Protein AF-A0A2X1PJH0-F1 (afdb_monomer_lite)

Radius of gyration: 13.28 Å; chains: 1; bounding box: 30×32×33 Å

InterPro domains:
  IPR005346 RnfH protein [PF03658] (4-61)
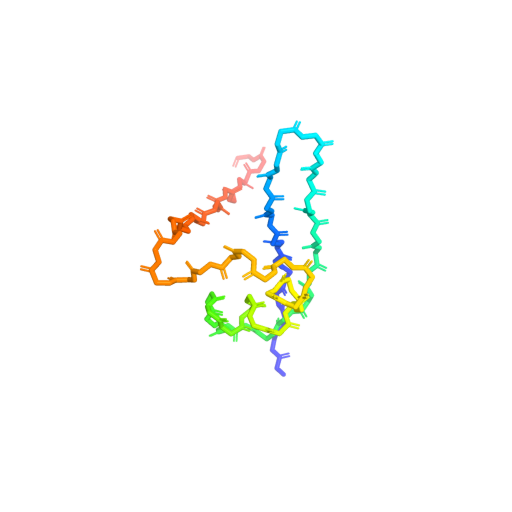  IPR005346 RnfH protein [PTHR37483] (1-61)
  IPR016155 Molybdopterin synthase/thiamin biosynthesis sulphur carrier, beta-grasp [SSF54285] (3-62)
  IPR037021 RnfH superfamily [G3DSA:3.10.20.280] (1-62)

Secondary structure (DSSP, 8-state):
--EEEEEEEEE-SS-EEEEEEEEETT--HHHHHHHTTHHHH-TT--TTTS------------

Organism: Haemophilus influenzae (NCBI:txid727)

pLDDT: mean 91.31, std 6.82, range [63.75, 97.12]

Structure (mmCIF, N/CA/C/O backbone):
data_AF-A0A2X1PJH0-F1
#
_entry.id   AF-A0A2X1PJH0-F1
#
loop_
_atom_site.group_PDB
_atom_site.id
_atom_site.type_symbol
_atom_site.label_atom_id
_atom_site.label_alt_id
_atom_site.label_comp_id
_atom_site.label_asym_id
_atom_site.label_entity_id
_atom_site.label_seq_id
_atom_site.pdbx_PDB_ins_code
_atom_site.Cartn_x
_atom_site.Cartn_y
_atom_site.Cartn_z
_atom_site.occupancy
_atom_site.B_iso_or_equiv
_atom_site.auth_seq_id
_atom_site.auth_comp_id
_atom_site.auth_asym_id
_atom_site.auth_atom_id
_atom_site.pdbx_PDB_model_num
ATOM 1 N N . MET A 1 1 ? -20.163 -5.991 9.695 1.00 70.88 1 MET A N 1
ATOM 2 C CA . MET A 1 1 ? -18.696 -5.887 9.555 1.00 70.88 1 MET A CA 1
ATOM 3 C C . MET A 1 1 ? -18.373 -4.425 9.350 1.00 70.88 1 MET A C 1
ATOM 5 O O . MET A 1 1 ? -19.093 -3.776 8.600 1.00 70.88 1 MET A O 1
ATOM 9 N N . ASN A 1 2 ? -17.400 -3.889 10.082 1.00 93.25 2 ASN A N 1
ATOM 10 C CA . ASN A 1 2 ? -17.024 -2.486 9.949 1.00 93.25 2 ASN A CA 1
ATOM 11 C C . ASN A 1 2 ? -16.114 -2.327 8.722 1.00 93.25 2 ASN A C 1
ATOM 13 O O . ASN A 1 2 ? -15.330 -3.230 8.433 1.00 93.25 2 ASN A O 1
ATOM 17 N N . GLN A 1 3 ? -16.256 -1.229 7.983 1.00 96.50 3 GLN A N 1
ATOM 18 C CA . GLN A 1 3 ? -15.454 -0.956 6.789 1.00 96.50 3 GLN A CA 1
ATOM 19 C C . GLN A 1 3 ? -14.499 0.203 7.055 1.00 96.50 3 GLN A C 1
ATOM 21 O O . GLN A 1 3 ? -14.874 1.181 7.703 1.00 96.50 3 GLN A O 1
ATOM 26 N N . ILE A 1 4 ? -13.304 0.129 6.484 1.00 94.94 4 ILE A N 1
ATOM 27 C CA . ILE A 1 4 ? -12.340 1.227 6.451 1.00 94.94 4 ILE A CA 1
ATOM 28 C C . ILE A 1 4 ? -11.993 1.570 5.004 1.00 94.94 4 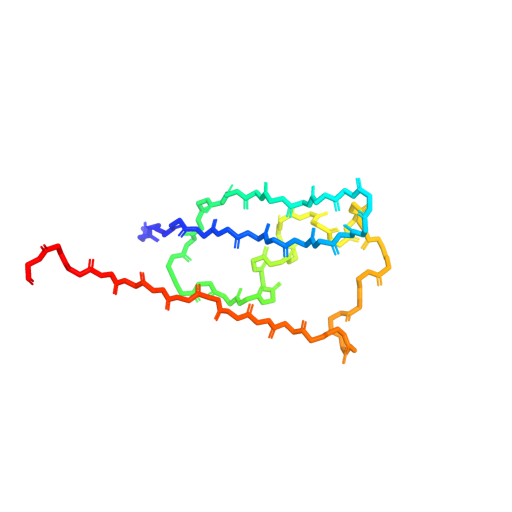ILE A C 1
ATOM 30 O O . ILE A 1 4 ? -12.053 0.721 4.115 1.00 94.94 4 ILE A O 1
ATOM 34 N N . ASN A 1 5 ? -11.626 2.828 4.775 1.00 95.25 5 ASN A N 1
ATOM 35 C CA . ASN A 1 5 ? -11.122 3.275 3.484 1.00 95.25 5 ASN A CA 1
ATOM 36 C C . ASN A 1 5 ? -9.598 3.247 3.512 1.00 95.25 5 ASN A C 1
ATOM 38 O O . ASN A 1 5 ? -8.983 3.805 4.422 1.00 95.25 5 ASN A O 1
ATOM 42 N N . ILE A 1 6 ? -9.004 2.613 2.510 1.00 95.88 6 ILE A N 1
ATOM 43 C CA . ILE A 1 6 ? -7.556 2.568 2.312 1.00 95.88 6 ILE A CA 1
ATOM 44 C C . ILE A 1 6 ? -7.217 2.986 0.887 1.00 95.88 6 ILE A C 1
ATOM 46 O O . ILE A 1 6 ? -8.060 2.925 -0.005 1.00 95.88 6 ILE A O 1
ATOM 50 N N . GLU A 1 7 ? -5.963 3.355 0.659 1.00 96.69 7 GLU A N 1
ATOM 51 C CA . GLU A 1 7 ? -5.446 3.630 -0.677 1.00 96.69 7 GLU A CA 1
ATOM 52 C C . GLU A 1 7 ? -4.215 2.776 -0.947 1.00 96.69 7 GLU A C 1
ATOM 54 O O . GLU A 1 7 ? -3.381 2.564 -0.066 1.00 96.69 7 GLU A O 1
ATOM 59 N N . ILE A 1 8 ? -4.105 2.287 -2.179 1.00 96.62 8 ILE A N 1
ATOM 60 C CA . ILE A 1 8 ? -2.928 1.563 -2.653 1.00 96.62 8 ILE A CA 1
ATOM 61 C C . ILE A 1 8 ? -2.284 2.409 -3.738 1.00 96.62 8 ILE A C 1
ATOM 63 O O . ILE A 1 8 ? -2.888 2.675 -4.781 1.00 96.62 8 ILE A O 1
ATOM 67 N N . ALA A 1 9 ? -1.051 2.824 -3.462 1.00 95.44 9 ALA A N 1
ATOM 68 C CA . ALA A 1 9 ? -0.240 3.647 -4.337 1.00 95.44 9 ALA A CA 1
ATOM 69 C C . ALA A 1 9 ? 0.948 2.843 -4.876 1.00 95.44 9 ALA A C 1
ATOM 71 O O . ALA A 1 9 ? 1.634 2.158 -4.119 1.00 95.44 9 ALA A O 1
ATOM 72 N N . TYR A 1 10 ? 1.223 2.967 -6.170 1.00 94.56 10 TYR A N 1
ATOM 73 C CA . TYR A 1 10 ? 2.431 2.447 -6.798 1.00 94.56 10 TYR A CA 1
ATOM 74 C C . TYR A 1 10 ? 2.902 3.416 -7.880 1.00 94.56 10 TYR A C 1
ATOM 76 O O . TYR A 1 10 ? 2.153 3.754 -8.794 1.00 94.56 10 TYR A O 1
ATOM 84 N N . ALA A 1 11 ? 4.125 3.921 -7.744 1.00 89.12 11 ALA A N 1
ATOM 85 C CA . ALA A 1 11 ? 4.651 4.983 -8.593 1.00 89.12 11 ALA A CA 1
ATOM 86 C C . ALA A 1 11 ? 5.719 4.451 -9.556 1.00 89.12 11 ALA A C 1
ATOM 88 O O . ALA A 1 11 ? 6.639 3.749 -9.142 1.00 89.12 11 ALA A O 1
ATOM 89 N N . PHE A 1 12 ? 5.617 4.860 -10.818 1.00 82.81 12 PHE A N 1
ATOM 90 C CA . PHE A 1 12 ? 6.639 4.735 -11.852 1.00 82.81 12 PHE A CA 1
ATOM 91 C C . PHE A 1 12 ? 7.112 6.120 -12.302 1.00 82.81 12 PHE A C 1
ATOM 93 O O . PHE A 1 12 ? 6.403 7.106 -12.088 1.00 82.81 12 PHE A O 1
ATOM 100 N N . PRO A 1 13 ? 8.273 6.207 -12.977 1.00 83.31 13 PRO A N 1
ATOM 101 C CA . PRO A 1 13 ? 8.770 7.468 -13.518 1.00 83.31 13 PRO A CA 1
ATOM 102 C C . PRO A 1 13 ? 7.768 8.188 -14.432 1.00 83.31 13 PRO A C 1
ATOM 104 O O . PRO A 1 13 ? 7.602 9.397 -14.298 1.00 83.31 13 PRO A O 1
ATOM 107 N N . GLU A 1 14 ? 7.070 7.472 -15.325 1.00 84.81 14 GLU A N 1
ATOM 108 C CA . GLU A 1 14 ? 6.137 8.102 -16.277 1.00 84.81 14 GLU A CA 1
ATOM 109 C C . GLU A 1 14 ? 4.654 8.019 -15.879 1.00 84.81 14 GLU A C 1
ATOM 111 O O . GLU A 1 14 ? 3.811 8.659 -16.508 1.00 84.81 14 GLU A O 1
ATOM 116 N N . ARG A 1 15 ? 4.295 7.218 -14.866 1.00 84.44 15 ARG A N 1
ATOM 117 C CA . ARG A 1 15 ? 2.893 6.983 -14.476 1.00 84.44 15 ARG A CA 1
ATOM 118 C C . ARG A 1 15 ? 2.756 6.600 -13.011 1.00 84.44 15 ARG A C 1
ATOM 120 O O . ARG A 1 15 ? 3.661 6.026 -12.426 1.00 84.44 15 ARG A O 1
ATOM 127 N N . TYR A 1 16 ? 1.591 6.840 -12.426 1.00 89.56 16 TYR A N 1
ATOM 128 C CA . TYR A 1 16 ? 1.282 6.372 -11.080 1.00 89.56 16 TYR A CA 1
ATOM 129 C C . TYR A 1 16 ? -0.023 5.582 -11.067 1.00 89.56 16 TYR A C 1
ATOM 131 O O . TYR A 1 16 ? -0.936 5.813 -11.859 1.00 89.56 16 TYR A O 1
ATOM 139 N N . TYR A 1 17 ? -0.092 4.639 -10.143 1.00 92.75 17 TYR A N 1
ATOM 140 C CA . TYR A 1 17 ? -1.298 3.960 -9.723 1.00 92.75 17 TYR A CA 1
ATOM 141 C C . TYR A 1 17 ? -1.658 4.489 -8.342 1.00 92.75 17 TYR A C 1
ATOM 143 O O . TYR A 1 17 ? -0.842 4.426 -7.426 1.00 92.75 17 TYR A O 1
ATOM 151 N N . LEU A 1 18 ? -2.867 5.012 -8.193 1.00 95.12 18 LEU A N 1
ATOM 152 C CA . LEU A 1 18 ? -3.441 5.368 -6.904 1.00 95.12 18 LEU A CA 1
ATOM 153 C C . LEU A 1 18 ? -4.922 5.018 -6.966 1.00 95.12 18 LEU A C 1
ATOM 155 O O . LEU A 1 18 ? -5.655 5.578 -7.781 1.00 95.12 18 LEU A O 1
ATOM 159 N N . LYS A 1 19 ? -5.348 4.053 -6.153 1.00 95.94 19 LYS A N 1
ATOM 160 C CA . LYS A 1 19 ? -6.760 3.676 -6.050 1.00 95.94 19 LYS A CA 1
ATOM 161 C C . LYS A 1 19 ? -7.176 3.542 -4.598 1.00 95.94 19 LYS A C 1
ATOM 163 O O . LYS A 1 19 ? -6.453 2.946 -3.799 1.00 95.94 19 LYS A O 1
ATOM 168 N N . SER A 1 20 ? -8.362 4.059 -4.305 1.00 96.38 20 SER A N 1
ATOM 169 C CA . SER A 1 20 ? -9.016 3.932 -3.010 1.00 96.38 20 SER A CA 1
ATOM 170 C C .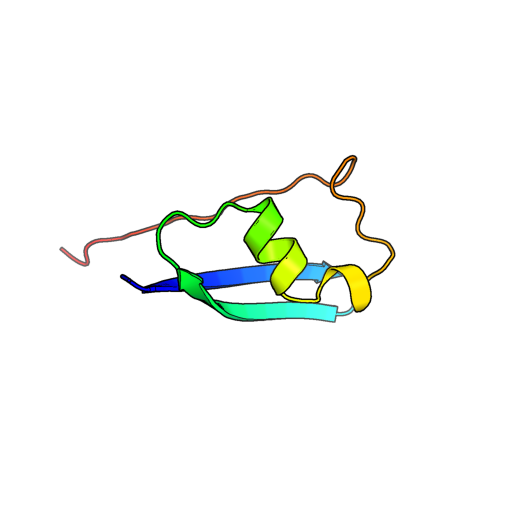 SER A 1 20 ? -9.917 2.694 -3.000 1.00 96.38 20 SER A C 1
ATOM 172 O O . SER A 1 20 ? -10.585 2.387 -3.990 1.00 96.38 20 SER A O 1
ATOM 174 N N . PHE A 1 21 ? -9.933 1.983 -1.879 1.00 96.50 21 PHE A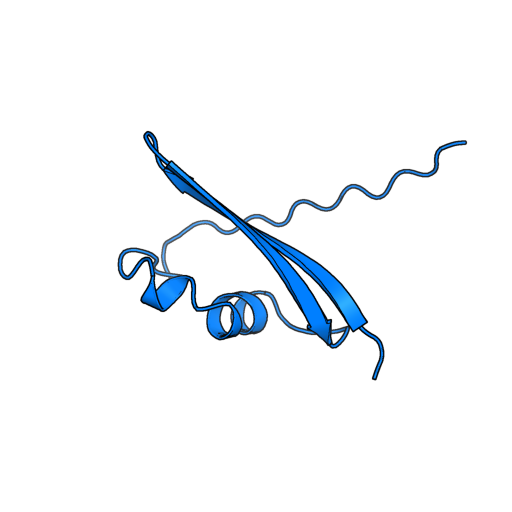 N 1
ATOM 175 C CA . PHE A 1 21 ? -10.712 0.770 -1.664 1.00 96.50 21 PHE A CA 1
ATOM 176 C C . PHE A 1 21 ? -11.440 0.860 -0.329 1.00 96.50 21 PHE A C 1
ATOM 178 O O . PHE A 1 21 ? -10.880 1.333 0.661 1.00 96.50 21 PHE A O 1
ATOM 185 N N . GLN A 1 22 ? -12.669 0.356 -0.308 1.00 96.88 22 GLN A N 1
ATOM 186 C CA . GLN A 1 22 ? -13.392 0.080 0.922 1.00 96.88 22 GLN A CA 1
ATOM 187 C C . GLN A 1 22 ? -13.192 -1.398 1.261 1.00 96.88 22 GLN A C 1
ATOM 189 O O . GLN A 1 22 ? -13.410 -2.260 0.409 1.00 96.88 22 GLN A O 1
ATOM 194 N N . VAL A 1 23 ? -12.701 -1.672 2.464 1.00 95.75 23 VAL A N 1
ATOM 195 C CA . VAL A 1 23 ? -12.292 -3.013 2.897 1.00 95.75 23 VAL A CA 1
ATOM 196 C C . VAL A 1 23 ? -12.756 -3.285 4.320 1.00 95.75 23 VAL A C 1
ATOM 198 O O . VAL A 1 23 ? -12.980 -2.356 5.101 1.00 95.75 23 VAL A O 1
ATOM 201 N N . ASP A 1 24 ? -12.845 -4.565 4.676 1.00 97.12 24 ASP A N 1
ATOM 202 C CA . ASP A 1 24 ? -13.127 -4.977 6.047 1.00 97.12 24 ASP A CA 1
ATOM 203 C C . ASP A 1 24 ? -12.051 -4.467 7.015 1.00 97.12 24 ASP A C 1
ATOM 205 O O . ASP A 1 24 ? -10.844 -4.593 6.780 1.00 97.12 24 ASP A O 1
ATOM 209 N N . GLU A 1 25 ? -12.492 -3.908 8.142 1.00 95.12 25 GLU A N 1
ATOM 210 C CA . GLU A 1 25 ? -11.595 -3.551 9.236 1.00 95.12 25 GLU A CA 1
ATOM 211 C C . GLU A 1 25 ? -10.838 -4.795 9.734 1.00 95.12 25 GLU A C 1
ATOM 213 O O . GLU A 1 25 ? -11.427 -5.852 9.964 1.00 95.12 25 GLU A O 1
ATOM 218 N N . GLY A 1 26 ? -9.518 -4.669 9.900 1.00 95.00 26 GLY A N 1
ATOM 219 C CA . GLY A 1 26 ? -8.638 -5.779 10.280 1.00 95.00 26 GLY A CA 1
ATOM 220 C C . GLY A 1 26 ? -8.019 -6.542 9.103 1.00 95.00 26 GLY A C 1
ATOM 221 O O . GLY A 1 26 ? -7.247 -7.474 9.332 1.00 95.00 26 GLY A O 1
ATOM 222 N N . ILE A 1 27 ? -8.299 -6.148 7.854 1.00 96.44 27 ILE A N 1
ATOM 223 C CA . ILE A 1 27 ? -7.599 -6.680 6.677 1.00 96.44 27 ILE A CA 1
ATOM 224 C C . ILE A 1 27 ? -6.078 -6.479 6.790 1.00 96.44 27 ILE A C 1
ATOM 226 O O . ILE A 1 27 ? -5.588 -5.461 7.283 1.00 96.44 27 ILE A O 1
ATOM 230 N N . THR A 1 28 ? -5.307 -7.448 6.298 1.00 96.88 28 THR A N 1
ATOM 231 C CA . THR A 1 28 ? -3.847 -7.331 6.219 1.00 96.88 28 THR A CA 1
ATOM 232 C C . THR A 1 28 ? -3.424 -6.615 4.937 1.00 96.88 28 THR A C 1
ATOM 234 O O . THR A 1 28 ? -4.113 -6.662 3.916 1.00 96.88 28 THR A O 1
ATOM 237 N N . VAL A 1 29 ? -2.235 -6.009 4.954 1.00 95.50 29 VAL A N 1
ATOM 238 C CA . VAL A 1 29 ? -1.645 -5.354 3.773 1.00 95.50 29 VAL A CA 1
ATOM 239 C C . VAL A 1 29 ? -1.562 -6.309 2.581 1.00 95.50 29 VAL A C 1
ATOM 241 O O . VAL A 1 29 ? -1.943 -5.950 1.471 1.00 95.50 29 VAL A O 1
ATOM 244 N N . GLN A 1 30 ? -1.110 -7.545 2.807 1.00 95.31 30 GLN A N 1
ATOM 245 C CA . GLN A 1 30 ? -0.977 -8.543 1.746 1.00 95.31 30 GLN A CA 1
ATOM 246 C C . GLN A 1 30 ? -2.330 -8.886 1.112 1.00 95.31 30 GLN A C 1
ATOM 248 O O . GLN A 1 30 ? -2.435 -8.952 -0.115 1.00 95.31 30 GLN A O 1
ATOM 253 N N . THR A 1 31 ? -3.371 -9.076 1.928 1.00 96.62 31 THR A N 1
ATOM 254 C CA . THR A 1 31 ? -4.719 -9.363 1.426 1.00 96.62 31 THR A CA 1
ATOM 255 C C . THR A 1 31 ? -5.272 -8.176 0.644 1.00 96.62 31 THR A C 1
ATOM 257 O O . THR A 1 31 ? -5.780 -8.375 -0.457 1.00 96.62 31 THR A O 1
ATOM 260 N N . ALA A 1 32 ? -5.104 -6.949 1.146 1.00 96.94 32 ALA A N 1
ATOM 261 C CA . ALA A 1 32 ? -5.525 -5.735 0.447 1.00 96.94 32 ALA A CA 1
ATOM 262 C C . ALA A 1 32 ? -4.847 -5.595 -0.927 1.00 96.94 32 ALA A C 1
ATOM 264 O O . ALA A 1 32 ? -5.521 -5.376 -1.932 1.00 96.94 32 ALA A O 1
ATOM 265 N N . ILE A 1 33 ? -3.527 -5.799 -1.001 1.00 96.12 33 ILE A N 1
ATOM 266 C CA . ILE A 1 33 ? -2.776 -5.765 -2.265 1.00 96.12 33 ILE A CA 1
ATOM 267 C C . ILE A 1 33 ? -3.275 -6.847 -3.226 1.00 96.12 33 ILE A C 1
ATOM 269 O O . ILE A 1 33 ? -3.551 -6.552 -4.389 1.00 96.12 33 ILE A O 1
ATOM 273 N N . THR A 1 34 ? -3.447 -8.080 -2.748 1.00 94.81 34 THR A N 1
ATOM 274 C CA . THR A 1 34 ? -3.890 -9.207 -3.585 1.00 94.81 34 THR A CA 1
ATOM 275 C C . THR A 1 34 ? -5.300 -8.976 -4.137 1.00 94.81 34 THR A C 1
ATOM 277 O O . THR A 1 34 ? -5.539 -9.195 -5.322 1.00 94.81 34 THR A O 1
ATOM 280 N N . GLN A 1 35 ? -6.227 -8.474 -3.314 1.00 95.31 35 GLN A N 1
ATOM 281 C CA . GLN A 1 35 ? -7.607 -8.188 -3.727 1.00 95.31 35 GLN A CA 1
ATOM 282 C C . GLN A 1 35 ? -7.734 -6.942 -4.615 1.00 95.31 35 GLN A C 1
ATOM 284 O O . GLN A 1 35 ? -8.693 -6.829 -5.372 1.00 95.31 35 GLN A O 1
ATOM 289 N N . SER A 1 36 ? -6.763 -6.026 -4.577 1.00 94.75 36 SER A N 1
ATOM 290 C CA . SER A 1 36 ? -6.795 -4.798 -5.384 1.00 94.75 36 SER A CA 1
ATOM 291 C C . SER A 1 36 ? -6.616 -5.021 -6.891 1.00 94.75 36 SER A C 1
ATOM 293 O O . SER A 1 36 ? -6.852 -4.104 -7.679 1.00 94.75 36 SER A O 1
ATOM 295 N N . GLY A 1 37 ? -6.145 -6.207 -7.296 1.00 94.19 37 GLY A N 1
ATOM 296 C CA . GLY A 1 37 ? -5.803 -6.530 -8.684 1.00 94.19 37 GLY A CA 1
ATOM 297 C C . GLY A 1 37 ? -4.509 -5.879 -9.190 1.00 94.19 37 GLY A C 1
ATOM 298 O O . GLY A 1 37 ? -4.130 -6.102 -10.340 1.00 94.19 37 GLY A O 1
ATOM 299 N N . ILE A 1 38 ? -3.797 -5.112 -8.351 1.00 94.62 38 ILE A N 1
ATOM 300 C CA . ILE A 1 38 ? -2.568 -4.409 -8.747 1.00 94.62 38 ILE A CA 1
ATOM 301 C C . ILE A 1 38 ? -1.481 -5.370 -9.241 1.00 94.62 38 ILE A C 1
ATOM 303 O O . ILE A 1 38 ? -0.806 -5.062 -10.213 1.00 94.62 38 ILE A O 1
ATOM 307 N N . LEU A 1 39 ? -1.370 -6.565 -8.652 1.00 93.94 39 LEU A N 1
ATOM 308 C CA . LEU A 1 39 ? -0.386 -7.579 -9.055 1.00 93.94 39 LEU A CA 1
ATOM 309 C C . LEU A 1 39 ? -0.654 -8.135 -10.460 1.00 93.94 39 LEU A C 1
ATOM 311 O O . LEU A 1 39 ? 0.268 -8.524 -11.165 1.00 93.94 39 LEU A O 1
ATOM 315 N N . SER A 1 40 ? -1.919 -8.173 -10.883 1.00 93.38 40 SER A N 1
ATOM 316 C CA . SER A 1 40 ? -2.282 -8.584 -12.244 1.00 93.38 40 SER A CA 1
ATOM 317 C C . SER A 1 40 ? -2.063 -7.458 -13.251 1.00 93.38 40 SER A C 1
ATOM 319 O O . SER A 1 40 ? -1.731 -7.721 -14.403 1.00 93.38 40 SER A O 1
ATOM 321 N N . GLN A 1 41 ? -2.251 -6.206 -12.825 1.00 92.06 41 GLN A N 1
ATOM 322 C CA . GLN A 1 41 ? -2.004 -5.031 -13.658 1.00 92.06 41 GLN A CA 1
ATOM 323 C C . GLN A 1 41 ? -0.501 -4.739 -13.823 1.00 92.06 41 GLN A C 1
ATOM 325 O O . GLN A 1 41 ? -0.095 -4.226 -14.865 1.00 92.06 41 GLN A O 1
ATOM 330 N N . PHE A 1 42 ? 0.299 -5.079 -12.812 1.00 91.56 42 PHE A N 1
ATOM 331 C CA . PHE A 1 42 ? 1.741 -4.862 -12.748 1.00 91.56 42 PHE A CA 1
ATOM 332 C C . PHE A 1 42 ? 2.440 -6.157 -12.298 1.00 91.56 42 PHE A C 1
ATOM 334 O O . PHE A 1 42 ? 2.743 -6.317 -11.110 1.00 91.56 42 PHE A O 1
ATOM 341 N N . PRO A 1 43 ? 2.663 -7.112 -13.221 1.00 91.31 43 PRO A N 1
ATOM 342 C CA . PRO A 1 43 ? 3.294 -8.397 -12.914 1.00 91.31 43 PRO A CA 1
ATOM 343 C C . PRO A 1 43 ? 4.761 -8.279 -12.466 1.00 91.31 43 PRO A C 1
ATOM 345 O O . PRO A 1 43 ? 5.331 -9.252 -11.984 1.00 91.31 43 PRO A O 1
ATOM 348 N N . GLU A 1 44 ? 5.382 -7.108 -12.622 1.00 91.38 44 GLU A N 1
ATOM 349 C CA . GLU A 1 44 ? 6.717 -6.788 -12.113 1.00 91.38 44 GLU A CA 1
ATOM 350 C C . GLU A 1 44 ? 6.769 -6.570 -10.592 1.00 91.38 44 GLU A C 1
ATOM 352 O O . GLU A 1 44 ? 7.862 -6.534 -10.025 1.00 91.38 44 GLU A O 1
ATOM 357 N N . ILE A 1 45 ? 5.619 -6.409 -9.927 1.00 91.94 45 ILE A N 1
ATOM 358 C CA . ILE A 1 45 ? 5.562 -6.302 -8.467 1.00 91.94 45 ILE A CA 1
ATOM 359 C C . ILE A 1 45 ? 5.806 -7.682 -7.855 1.00 91.94 45 ILE A C 1
ATOM 361 O O . ILE A 1 45 ? 5.010 -8.607 -8.011 1.00 91.94 45 ILE A O 1
ATOM 365 N N . ASP A 1 46 ? 6.862 -7.782 -7.060 1.00 91.56 46 ASP A N 1
ATOM 366 C CA . ASP A 1 46 ? 7.207 -8.931 -6.239 1.00 91.56 46 ASP A CA 1
ATOM 367 C C . ASP A 1 46 ? 7.200 -8.536 -4.756 1.00 91.56 46 ASP A C 1
ATOM 369 O O . ASP A 1 46 ? 8.098 -7.866 -4.244 1.00 91.56 46 ASP A O 1
ATOM 373 N N . LEU A 1 47 ? 6.182 -8.999 -4.029 1.00 90.44 47 LEU A N 1
ATOM 374 C CA . LEU A 1 47 ? 6.002 -8.693 -2.605 1.00 90.44 47 LEU A CA 1
ATOM 375 C C . LEU A 1 47 ? 7.094 -9.279 -1.700 1.00 90.44 47 LEU A C 1
ATOM 377 O O . LEU A 1 47 ? 7.174 -8.889 -0.536 1.00 90.44 47 LEU A O 1
ATOM 381 N N . SER A 1 48 ? 7.924 -10.200 -2.197 1.00 90.62 48 SER A N 1
ATOM 382 C CA . SER A 1 48 ? 9.052 -10.741 -1.435 1.00 90.62 48 SER A CA 1
ATOM 383 C C . SER A 1 48 ? 10.286 -9.835 -1.469 1.00 90.62 48 SER A C 1
ATOM 385 O O . SER A 1 48 ? 11.110 -9.884 -0.554 1.00 90.62 48 SER A O 1
ATOM 387 N N . THR A 1 49 ? 10.403 -8.979 -2.488 1.00 91.44 49 THR A N 1
ATOM 388 C CA . THR A 1 49 ? 11.580 -8.128 -2.719 1.00 91.44 49 THR A CA 1
ATOM 389 C C . THR A 1 49 ? 11.262 -6.636 -2.663 1.00 91.44 49 THR A C 1
ATOM 391 O O . THR A 1 49 ? 12.097 -5.841 -2.216 1.00 91.44 49 THR A O 1
ATOM 394 N N . ASN A 1 50 ? 10.063 -6.219 -3.077 1.00 90.69 50 ASN A N 1
ATOM 395 C CA . ASN A 1 50 ? 9.656 -4.822 -3.041 1.00 90.69 50 ASN A CA 1
ATOM 396 C C . ASN A 1 50 ? 9.481 -4.330 -1.600 1.00 90.69 50 ASN A C 1
ATOM 398 O O . ASN A 1 50 ? 8.805 -4.940 -0.774 1.00 90.69 50 ASN A O 1
ATOM 402 N N . LYS A 1 51 ? 10.042 -3.152 -1.311 1.00 92.06 51 LYS A N 1
ATOM 403 C CA . LYS A 1 51 ? 9.801 -2.460 -0.043 1.00 92.06 51 LYS A CA 1
ATOM 404 C C . LYS A 1 51 ? 8.392 -1.883 -0.041 1.00 92.06 51 LYS A C 1
ATOM 406 O O . LYS A 1 51 ? 8.046 -1.094 -0.916 1.00 92.06 51 LYS A O 1
ATOM 411 N N . ILE A 1 52 ? 7.617 -2.235 0.977 1.00 94.31 52 ILE A N 1
ATOM 412 C CA . ILE A 1 52 ? 6.255 -1.745 1.175 1.00 94.31 52 ILE A CA 1
ATOM 413 C C . ILE A 1 52 ? 6.262 -0.805 2.379 1.00 94.31 52 ILE A C 1
ATOM 415 O O . ILE A 1 52 ? 6.750 -1.161 3.451 1.00 94.31 52 ILE A O 1
ATOM 419 N N . GLY A 1 53 ? 5.737 0.404 2.191 1.00 93.81 53 GLY A N 1
ATOM 420 C CA . GLY A 1 53 ? 5.539 1.386 3.253 1.00 93.81 53 G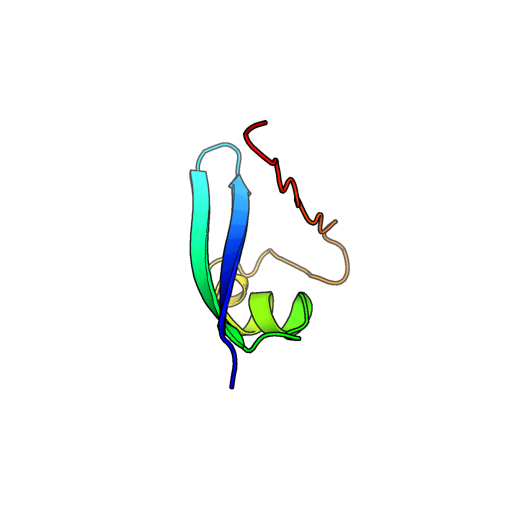LY A CA 1
ATOM 421 C C . GLY A 1 53 ? 4.054 1.597 3.527 1.00 93.81 53 GLY A C 1
ATOM 422 O O . GLY A 1 53 ? 3.235 1.498 2.617 1.00 93.81 53 GLY A O 1
ATOM 423 N N . ILE A 1 54 ? 3.712 1.917 4.774 1.00 94.94 54 ILE A N 1
ATOM 424 C CA . ILE A 1 54 ? 2.367 2.357 5.155 1.00 94.94 54 ILE A CA 1
ATOM 425 C C . ILE A 1 54 ? 2.471 3.816 5.575 1.00 94.94 54 ILE A C 1
ATOM 427 O O . ILE A 1 54 ? 3.200 4.144 6.512 1.00 94.94 54 ILE A O 1
ATOM 431 N N . PHE A 1 55 ? 1.736 4.687 4.892 1.00 93.06 55 PHE A N 1
ATOM 432 C CA . PHE A 1 55 ? 1.555 6.062 5.331 1.00 93.06 55 PHE A CA 1
ATOM 433 C C . PHE A 1 55 ? 0.263 6.158 6.140 1.00 93.06 55 PHE A C 1
ATOM 435 O O . PHE A 1 55 ? -0.819 5.888 5.627 1.00 93.06 55 PHE A O 1
ATOM 442 N N . SER A 1 56 ? 0.379 6.549 7.406 1.00 86.62 56 SER A N 1
ATOM 443 C CA . SER A 1 56 ? -0.763 6.884 8.250 1.00 86.62 56 SER A CA 1
ATOM 444 C C . SER A 1 56 ? -0.478 8.211 8.931 1.00 86.62 56 SER A C 1
ATOM 446 O O . SER A 1 56 ? 0.498 8.343 9.670 1.00 86.62 56 SER A O 1
ATOM 448 N N . ARG A 1 57 ? -1.310 9.216 8.651 1.00 77.94 57 ARG A N 1
ATOM 449 C CA . ARG A 1 57 ? -1.245 10.511 9.328 1.00 77.94 57 ARG A CA 1
ATOM 450 C C . ARG A 1 57 ? -2.652 10.997 9.675 1.00 77.94 57 ARG A C 1
ATOM 452 O O . ARG A 1 57 ? -3.185 11.866 8.986 1.00 77.94 57 ARG A O 1
ATOM 45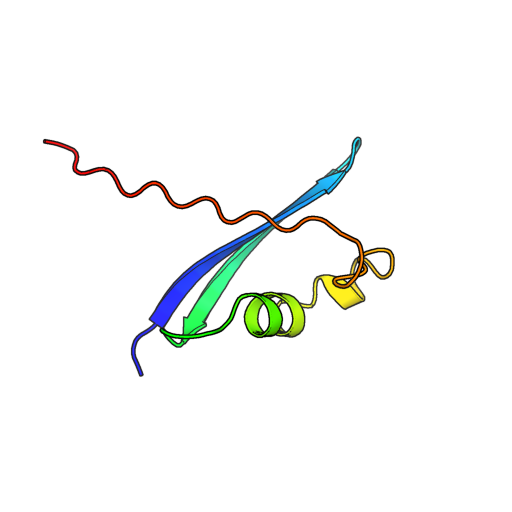9 N N . PRO A 1 58 ? -3.262 10.462 10.741 1.00 78.50 58 PRO A N 1
ATOM 460 C CA . PRO A 1 58 ? -4.427 11.098 11.327 1.00 78.50 58 PRO A CA 1
ATOM 461 C C . PRO A 1 58 ? -3.989 12.417 11.974 1.00 78.50 58 PRO A C 1
ATOM 463 O O . PRO A 1 58 ? -3.057 12.440 12.779 1.00 78.50 58 PRO A O 1
ATOM 466 N N . ILE A 1 59 ? -4.647 13.520 11.622 1.00 82.62 59 ILE A N 1
ATOM 467 C CA . ILE A 1 59 ? -4.530 14.784 12.354 1.00 82.62 59 ILE A CA 1
ATOM 468 C C . ILE A 1 59 ? -5.893 15.138 12.941 1.00 82.62 59 ILE A C 1
ATOM 470 O O . ILE A 1 59 ? -6.920 14.937 12.294 1.00 82.62 59 ILE A O 1
ATOM 474 N N . LYS A 1 60 ? -5.900 15.657 14.166 1.00 78.94 60 LYS A N 1
ATOM 475 C CA . LYS A 1 60 ? -7.025 16.448 14.662 1.00 78.94 60 LYS A CA 1
ATOM 476 C C . LYS A 1 60 ? -6.770 17.888 14.243 1.00 78.94 60 LYS A C 1
ATOM 478 O O . LYS A 1 60 ? -5.613 18.296 14.148 1.00 78.94 60 LYS A O 1
ATOM 483 N N . ILE A 1 61 ? -7.833 18.599 13.896 1.00 76.12 61 ILE A N 1
ATOM 484 C CA . ILE A 1 61 ? -7.730 19.957 13.359 1.00 76.12 61 ILE A CA 1
ATOM 485 C C . ILE A 1 61 ? -7.605 21.018 14.473 1.00 76.12 61 ILE A C 1
ATOM 487 O O . ILE A 1 61 ? -7.414 22.192 14.165 1.00 76.12 61 ILE A O 1
ATOM 491 N N . ASP A 1 62 ? -7.599 20.575 15.738 1.00 63.75 62 ASP A N 1
ATOM 492 C CA . ASP A 1 62 ? -7.445 21.358 16.967 1.00 63.75 62 ASP A CA 1
ATOM 493 C C . ASP A 1 62 ? -6.481 20.660 17.944 1.00 63.75 62 ASP A C 1
ATOM 495 O O . ASP A 1 62 ? -6.619 19.427 18.157 1.00 63.75 62 ASP A O 1
#

Foldseek 3Di:
DDWDKDWDWDDDPVDIDIDIDIDDPPDDPVRCCVVVCVCVVPVVDDPVPDDDDDDDDDDDPD

Sequence (62 aa):
MNQINIEIAYAFPERYYLKSFQVDEGITVQTAITQSGILSQFPEIDLSTNKIGIFSRPIKID